Protein AF-A0A2M7AXW1-F1 (afdb_monomer_lite)

pLDDT: mean 91.99, std 7.92, range [49.84, 98.56]

Sequence (110 aa):
ASAMIIFWQGTAFYHQGASSQKYSRISASYLLQWEAIKEAKKRDCQIYNFWGIAPPNSKSSHRFMGVTLFKTGFGGAMKELVLTQDYPITLKYWLNFIVELVRSKTRHLG

Foldseek 3Di:
DDFDWDDDDLEIEGDDDDDDPPCVVDVVVLVRVVVVVVVSVVVNRPYYHDDDADDPPDDCPPPRNVVNCSVCVVPDDDDDDDDDDDDDPDPVVVVVVVVVVVVCVVVVVD

InterPro domains:
  IPR003447 FemABX peptidyl transferase [PF02388] (1-95)
  IPR003447 FemABX peptidyl transferase [PS51191] (1-100)
  IPR016181 Acyl-CoA N-acyltransferase [SSF55729] (1-87)
  IPR050644 Peptidoglycan Glycine Bridge Synthesis [PTHR36174] (1-96)

Structure (mmCIF, N/CA/C/O backbone):
data_AF-A0A2M7AXW1-F1
#
_entry.id   AF-A0A2M7AXW1-F1
#
loop_
_atom_site.group_PDB
_atom_site.id
_atom_site.type_symbol
_atom_site.label_atom_id
_atom_site.label_alt_id
_atom_site.label_comp_id
_atom_site.label_asym_id
_atom_site.label_entity_id
_atom_site.label_seq_id
_atom_site.pdbx_PDB_ins_code
_atom_site.Cartn_x
_atom_site.Cartn_y
_atom_site.Cartn_z
_atom_site.occupancy
_atom_site.B_iso_or_equiv
_atom_site.auth_seq_id
_atom_site.auth_comp_id
_atom_site.auth_asym_id
_atom_site.auth_atom_id
_atom_site.pdbx_PDB_model_num
ATOM 1 N N . ALA A 1 1 ? -7.132 13.033 8.674 1.00 91.44 1 ALA A N 1
ATOM 2 C CA . ALA A 1 1 ? -6.531 12.083 7.716 1.00 91.44 1 ALA A CA 1
ATOM 3 C C . ALA A 1 1 ? -7.589 11.744 6.679 1.00 91.44 1 ALA A C 1
ATOM 5 O O . ALA A 1 1 ? -8.765 11.839 7.004 1.00 91.44 1 ALA A O 1
ATOM 6 N N . SER A 1 2 ? -7.191 11.387 5.466 1.00 95.69 2 SER A N 1
ATOM 7 C CA . SER A 1 2 ? -8.080 10.952 4.387 1.00 95.69 2 SER A CA 1
ATOM 8 C C . SER A 1 2 ? -7.429 9.807 3.613 1.00 95.69 2 SER A C 1
ATOM 10 O O . SER A 1 2 ? -6.207 9.648 3.642 1.00 95.69 2 SER A O 1
ATOM 12 N N . ALA A 1 3 ? -8.247 8.978 2.968 1.00 96.88 3 ALA A N 1
ATOM 13 C CA . ALA A 1 3 ? -7.792 7.850 2.167 1.00 96.88 3 ALA A CA 1
ATOM 14 C C . ALA A 1 3 ? -8.749 7.606 1.001 1.00 96.88 3 ALA A C 1
ATOM 16 O O . ALA A 1 3 ? -9.954 7.806 1.135 1.00 96.88 3 ALA A O 1
ATOM 17 N N . MET A 1 4 ? -8.199 7.145 -0.119 1.00 98.00 4 MET A N 1
ATOM 18 C CA . MET A 1 4 ? -8.951 6.639 -1.258 1.00 98.00 4 MET A CA 1
ATOM 19 C C . MET A 1 4 ? -8.830 5.119 -1.288 1.00 98.00 4 MET A C 1
ATOM 21 O O . MET A 1 4 ? -7.729 4.579 -1.436 1.00 98.00 4 MET A O 1
ATOM 25 N N . ILE A 1 5 ? -9.973 4.450 -1.139 1.00 98.44 5 ILE A N 1
ATOM 26 C CA . ILE A 1 5 ? -10.094 2.994 -1.174 1.00 98.44 5 ILE A CA 1
ATOM 27 C C . ILE A 1 5 ? -10.844 2.606 -2.442 1.00 98.44 5 ILE A C 1
ATOM 29 O O . ILE A 1 5 ? -11.940 3.106 -2.691 1.00 98.44 5 ILE A O 1
ATOM 33 N N . ILE A 1 6 ? -10.254 1.720 -3.240 1.00 98.31 6 ILE A N 1
ATOM 34 C CA . ILE A 1 6 ? -10.887 1.180 -4.446 1.00 98.31 6 ILE A CA 1
ATOM 35 C C . ILE A 1 6 ? -11.429 -0.204 -4.106 1.00 98.31 6 ILE A C 1
ATOM 37 O O . ILE A 1 6 ? -10.681 -1.046 -3.620 1.00 98.31 6 ILE A O 1
ATOM 41 N N . PHE A 1 7 ? -12.711 -0.449 -4.362 1.00 98.38 7 PHE A N 1
ATOM 42 C CA . PHE A 1 7 ? -13.330 -1.760 -4.167 1.00 98.38 7 PHE A CA 1
ATOM 43 C C . PHE A 1 7 ? -13.507 -2.436 -5.520 1.00 98.38 7 PHE A C 1
ATOM 45 O O . PHE A 1 7 ? -14.183 -1.894 -6.394 1.00 98.38 7 PHE A O 1
ATOM 52 N N . TRP A 1 8 ? -12.895 -3.602 -5.704 1.00 98.06 8 TRP A N 1
ATOM 53 C CA . TRP A 1 8 ? -12.966 -4.338 -6.962 1.00 98.06 8 TRP A CA 1
ATOM 54 C C . TRP A 1 8 ? -12.701 -5.829 -6.749 1.00 98.06 8 TRP A C 1
ATOM 56 O O . TRP A 1 8 ? -11.790 -6.191 -6.008 1.00 98.06 8 TRP A O 1
ATOM 66 N N . GLN A 1 9 ? -13.509 -6.685 -7.387 1.00 97.38 9 GLN A N 1
ATOM 67 C CA . GLN A 1 9 ? -13.426 -8.154 -7.301 1.00 97.38 9 GLN A CA 1
ATOM 68 C C . GLN A 1 9 ? -13.202 -8.690 -5.872 1.00 97.38 9 GLN A C 1
ATOM 70 O O . GLN A 1 9 ? -12.241 -9.406 -5.598 1.00 97.38 9 GLN A O 1
ATOM 75 N N . GLY A 1 10 ? -14.062 -8.292 -4.927 1.00 97.69 10 GLY A N 1
ATOM 76 C CA . GLY A 1 10 ? -13.983 -8.762 -3.536 1.00 97.69 10 GLY A CA 1
ATOM 77 C C . GLY A 1 10 ? -12.721 -8.315 -2.783 1.00 97.69 10 GLY A C 1
ATOM 78 O O . GLY A 1 10 ? -12.382 -8.897 -1.753 1.00 97.69 10 GLY A O 1
ATOM 79 N N . THR A 1 11 ? -12.016 -7.298 -3.286 1.00 98.25 11 THR A N 1
ATOM 80 C CA . THR A 1 11 ? -10.811 -6.733 -2.674 1.00 98.25 11 THR A CA 1
ATOM 81 C C . THR A 1 11 ? -10.961 -5.228 -2.483 1.00 98.25 11 THR A C 1
ATOM 83 O O . THR A 1 11 ? -11.394 -4.510 -3.385 1.00 98.25 11 THR A O 1
ATOM 86 N N . ALA A 1 12 ? -10.557 -4.737 -1.314 1.00 98.56 12 ALA A N 1
ATOM 87 C CA . ALA A 1 12 ? -10.401 -3.317 -1.035 1.00 98.56 12 ALA A CA 1
ATOM 88 C C . ALA A 1 12 ? -8.925 -2.925 -1.161 1.00 98.56 12 ALA A C 1
ATOM 90 O O . ALA A 1 12 ? -8.069 -3.492 -0.488 1.00 98.56 12 ALA A O 1
ATOM 91 N N . PHE A 1 13 ? -8.611 -1.954 -2.011 1.00 98.25 13 PHE A N 1
ATOM 92 C CA . PHE A 1 13 ? -7.253 -1.489 -2.273 1.00 98.25 13 PHE A CA 1
ATOM 93 C C . PHE A 1 13 ? -7.033 -0.118 -1.635 1.00 98.25 13 PHE A C 1
ATOM 95 O O . PHE A 1 13 ? -7.647 0.866 -2.050 1.00 98.25 13 PHE A O 1
ATOM 102 N N . TYR A 1 14 ? -6.118 -0.038 -0.666 1.00 97.81 14 TYR A N 1
ATOM 103 C CA . TYR A 1 14 ? -5.658 1.229 -0.099 1.00 97.81 14 TYR A CA 1
ATOM 104 C C . TYR A 1 14 ? -4.739 1.942 -1.098 1.00 97.81 14 TYR A C 1
ATOM 106 O O . TYR A 1 14 ? -3.534 1.700 -1.137 1.00 97.81 14 TYR A O 1
ATOM 114 N N . HIS A 1 15 ? -5.329 2.784 -1.947 1.00 96.12 15 HIS A N 1
ATOM 115 C CA . HIS A 1 15 ? -4.637 3.355 -3.099 1.00 96.12 15 HIS A CA 1
ATOM 116 C C . HIS A 1 15 ? -3.854 4.624 -2.744 1.00 96.12 15 HIS A C 1
ATOM 118 O O . HIS A 1 15 ? -2.687 4.759 -3.102 1.00 96.12 15 HIS A O 1
ATOM 124 N N . GLN A 1 16 ? -4.484 5.556 -2.027 1.00 95.38 16 GLN A N 1
ATOM 125 C CA . GLN A 1 16 ? -3.860 6.809 -1.596 1.00 95.38 16 GLN A CA 1
ATOM 126 C C . GLN A 1 16 ? -4.293 7.160 -0.178 1.00 95.38 16 GLN A C 1
ATOM 128 O O . GLN A 1 16 ? -5.413 6.859 0.233 1.00 95.38 16 GLN A O 1
ATOM 133 N N . GLY A 1 17 ? -3.421 7.843 0.559 1.00 93.31 17 GLY A N 1
ATOM 134 C CA . GLY A 1 17 ? -3.739 8.372 1.877 1.00 93.31 17 GLY A CA 1
ATOM 135 C C . GLY A 1 17 ? -2.941 9.622 2.197 1.00 93.31 17 GLY A C 1
ATOM 136 O O . GLY A 1 17 ? -1.809 9.789 1.746 1.00 93.31 17 GLY A O 1
ATOM 137 N N . ALA A 1 18 ? -3.550 10.502 2.983 1.00 92.62 18 ALA A N 1
ATOM 138 C CA . ALA A 1 18 ? -2.955 11.749 3.42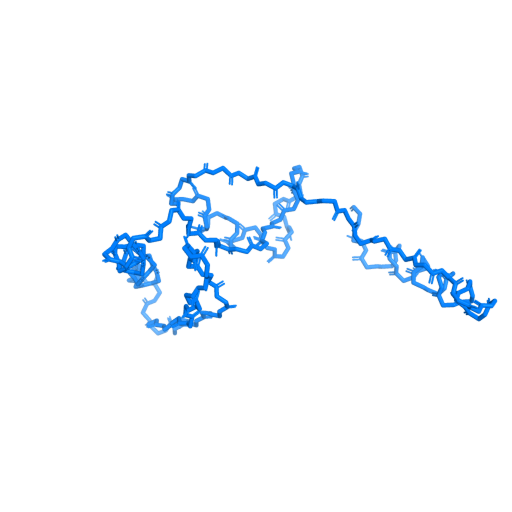6 1.00 92.62 18 ALA A CA 1
ATOM 139 C C . ALA A 1 18 ? -3.302 12.023 4.892 1.00 92.62 18 ALA A C 1
ATOM 141 O O . ALA A 1 18 ? -4.395 11.734 5.387 1.00 92.62 18 ALA A O 1
ATOM 142 N N . SER A 1 19 ? -2.370 12.639 5.608 1.00 91.31 19 SER A N 1
ATOM 143 C CA . SER A 1 19 ? -2.568 13.067 6.990 1.00 91.31 19 SER A CA 1
ATOM 144 C C . SER A 1 19 ? -1.904 14.414 7.222 1.00 91.31 19 SER A C 1
ATOM 146 O O . SER A 1 19 ? -0.792 14.647 6.760 1.00 91.31 19 SER A O 1
ATOM 148 N N . SER A 1 20 ? -2.579 15.292 7.962 1.00 89.75 20 SER A N 1
ATOM 149 C CA . SER A 1 20 ? -1.991 16.554 8.408 1.00 89.75 20 SER A CA 1
ATOM 150 C C . SER A 1 20 ? -1.082 16.317 9.613 1.00 89.75 20 SER A C 1
ATOM 152 O O . SER A 1 20 ? -1.435 15.553 10.511 1.00 89.75 20 SER A O 1
ATOM 154 N N . GLN A 1 21 ? 0.051 17.018 9.664 1.00 85.69 21 GLN A N 1
ATOM 155 C CA . GLN A 1 21 ? 0.968 16.991 10.810 1.00 85.69 21 GLN A CA 1
ATOM 156 C C . GLN A 1 21 ? 0.495 17.869 11.981 1.00 85.69 21 GLN A C 1
ATOM 158 O O . GLN A 1 21 ? 1.040 17.757 13.076 1.00 85.69 21 GLN A O 1
ATOM 163 N N . LYS A 1 22 ? -0.546 18.698 11.786 1.00 86.00 22 LYS A N 1
ATOM 164 C CA . LYS A 1 22 ? -1.068 19.641 12.795 1.00 86.00 22 LYS A CA 1
ATOM 165 C C . LYS A 1 22 ? -1.448 18.964 14.121 1.00 86.00 22 LYS A C 1
ATOM 167 O O . LYS A 1 22 ? -1.343 19.585 15.171 1.00 86.00 22 LYS A O 1
ATOM 172 N N . TYR A 1 23 ? -1.855 17.694 14.073 1.00 84.50 23 TYR A N 1
ATOM 173 C CA . TYR A 1 23 ? -2.236 16.899 15.244 1.00 84.50 23 TYR A CA 1
ATOM 174 C C . TYR A 1 23 ? -1.571 15.516 15.225 1.00 84.50 23 TYR A C 1
ATOM 176 O O . TYR A 1 23 ? -2.244 14.491 15.281 1.00 84.50 23 TYR A O 1
ATOM 184 N N . SER A 1 24 ? -0.240 15.478 15.135 1.00 78.69 24 SER A N 1
ATOM 185 C CA . SER A 1 24 ? 0.545 14.236 15.012 1.00 78.69 24 SER A CA 1
ATOM 186 C C . SER A 1 24 ? 0.379 13.237 16.166 1.00 78.69 24 SER A C 1
ATOM 188 O O . SER A 1 24 ? 0.601 12.046 15.972 1.00 78.69 24 SER A O 1
ATOM 190 N N . ARG A 1 25 ? -0.037 13.696 17.355 1.00 82.56 25 ARG A N 1
ATOM 191 C CA . ARG A 1 25 ? -0.318 12.831 18.518 1.00 82.56 25 ARG A CA 1
ATOM 192 C C . ARG A 1 25 ? -1.618 12.037 18.389 1.00 82.56 25 ARG A C 1
ATOM 194 O O . ARG A 1 25 ? -1.823 11.081 19.127 1.00 82.56 25 ARG A O 1
ATOM 201 N N . ILE A 1 26 ? -2.506 12.445 17.484 1.00 85.81 26 ILE A N 1
ATOM 202 C CA . ILE A 1 26 ? -3.757 11.742 17.228 1.00 85.81 26 ILE A CA 1
ATOM 203 C C . ILE A 1 26 ? -3.482 10.698 16.150 1.00 85.81 26 ILE A C 1
ATOM 205 O O . ILE A 1 26 ? -3.161 11.041 15.011 1.00 85.81 26 ILE A O 1
ATOM 209 N N . SER A 1 27 ? -3.690 9.424 16.475 1.00 86.94 27 SER A N 1
ATOM 210 C CA . SER A 1 27 ? -3.572 8.297 15.540 1.00 86.94 27 SER A CA 1
ATOM 211 C C . SER A 1 27 ? -4.729 8.239 14.526 1.00 86.94 27 SER A C 1
ATOM 213 O O . SER A 1 27 ? -5.296 7.181 14.262 1.00 86.94 27 SER A O 1
ATOM 215 N N . ALA A 1 28 ? -5.095 9.376 13.928 1.00 93.06 28 ALA A N 1
ATOM 216 C CA . ALA A 1 28 ? -6.230 9.504 13.015 1.00 93.06 28 ALA A CA 1
ATOM 217 C C . ALA A 1 28 ? -6.088 8.607 11.776 1.00 93.06 28 ALA A C 1
ATOM 219 O O . ALA A 1 28 ? -7.079 8.077 11.284 1.00 93.06 28 ALA A O 1
ATOM 220 N N . SER A 1 29 ? -4.861 8.406 11.283 1.00 93.94 29 SER A N 1
ATOM 221 C CA . SER A 1 29 ? -4.595 7.494 10.165 1.00 93.94 29 SER A CA 1
ATOM 222 C C . SER A 1 29 ? -4.876 6.036 10.531 1.00 93.94 29 SER A C 1
ATOM 224 O O . SER A 1 29 ? -5.359 5.292 9.681 1.00 93.94 29 SER A O 1
ATOM 226 N N . TYR A 1 30 ? -4.628 5.637 11.785 1.00 94.56 30 TYR A N 1
ATOM 227 C CA . TYR A 1 30 ? -4.930 4.281 12.241 1.00 94.56 30 TYR A CA 1
ATOM 228 C C . TYR A 1 30 ? -6.436 4.042 12.316 1.00 94.56 30 TYR A C 1
ATOM 230 O O . TYR A 1 30 ? -6.929 3.063 11.761 1.00 94.56 30 TYR A O 1
ATOM 238 N N . LEU A 1 31 ? -7.167 4.978 12.931 1.00 95.38 31 LEU A N 1
ATOM 239 C CA . LEU A 1 31 ? -8.627 4.921 13.000 1.00 95.38 31 LEU A CA 1
ATOM 240 C C . LEU A 1 31 ? -9.246 4.870 11.598 1.00 95.38 31 LEU A C 1
ATOM 242 O O . LEU A 1 31 ? -10.083 4.019 11.327 1.00 95.38 31 LEU A O 1
ATOM 246 N N . LEU A 1 32 ? -8.787 5.735 10.690 1.00 96.75 32 LEU A N 1
ATOM 247 C CA . LEU A 1 32 ? -9.275 5.778 9.314 1.00 96.75 32 LEU A CA 1
ATOM 248 C C . LEU A 1 32 ? -9.119 4.430 8.594 1.00 96.75 32 LEU A C 1
ATOM 250 O O . LEU A 1 32 ? -10.054 3.980 7.938 1.00 96.75 32 LEU A O 1
ATOM 254 N N . GLN A 1 33 ? -7.952 3.788 8.699 1.00 97.62 33 GLN A N 1
ATOM 255 C CA . GLN A 1 33 ? -7.738 2.485 8.063 1.00 97.62 33 GLN A CA 1
ATOM 256 C C . GLN A 1 33 ? -8.536 1.371 8.745 1.00 97.62 33 GLN A C 1
ATOM 258 O O . GLN A 1 33 ? -9.032 0.482 8.060 1.00 97.62 33 GLN A O 1
ATOM 263 N N . TRP A 1 34 ? -8.730 1.431 10.064 1.00 97.25 34 TRP A N 1
ATOM 264 C CA . TRP A 1 34 ? -9.595 0.483 10.763 1.00 97.25 34 TRP A CA 1
ATOM 265 C C . TRP A 1 34 ? -11.052 0.568 10.292 1.00 97.25 34 TRP A C 1
ATOM 267 O O . TRP A 1 34 ? -11.676 -0.454 10.006 1.00 97.25 34 TRP A O 1
ATOM 277 N N . GLU A 1 35 ? -11.584 1.782 10.140 1.00 98.12 35 GLU A N 1
ATOM 278 C CA . GLU A 1 35 ? -12.916 1.995 9.564 1.00 98.12 35 GLU A CA 1
ATOM 279 C C . GLU A 1 35 ? -12.993 1.503 8.112 1.00 98.12 35 GLU A C 1
ATOM 281 O O . GLU A 1 35 ? -13.957 0.836 7.743 1.00 98.12 35 GLU A O 1
ATOM 286 N N . ALA A 1 36 ? -11.954 1.739 7.305 1.00 98.31 36 ALA A N 1
ATOM 287 C CA . ALA A 1 36 ? -11.889 1.235 5.934 1.00 98.31 36 ALA A CA 1
ATOM 288 C C . ALA A 1 36 ? -11.887 -0.304 5.862 1.00 98.31 36 ALA A C 1
ATOM 290 O O . ALA A 1 36 ? -12.551 -0.876 4.997 1.00 98.31 36 ALA A O 1
ATOM 291 N N . ILE A 1 37 ? -11.197 -0.985 6.783 1.00 98.19 37 ILE A N 1
ATOM 292 C CA . ILE A 1 37 ? -11.217 -2.452 6.892 1.00 98.19 37 ILE A CA 1
ATOM 293 C C . ILE A 1 37 ? -12.620 -2.945 7.261 1.00 98.19 37 ILE A C 1
ATOM 295 O O . ILE A 1 37 ? -13.119 -3.892 6.652 1.00 98.19 37 ILE A O 1
ATOM 299 N N . LYS A 1 38 ? -13.288 -2.306 8.229 1.00 98.44 38 LYS A N 1
ATOM 300 C CA . LYS A 1 38 ? -14.670 -2.659 8.592 1.00 98.44 38 LYS A CA 1
ATOM 301 C C . LYS A 1 38 ? -15.635 -2.459 7.424 1.00 98.44 38 LYS A C 1
ATOM 303 O O . LYS A 1 38 ? -16.473 -3.323 7.182 1.00 98.44 38 LYS A O 1
ATOM 308 N N . GLU A 1 39 ? -15.488 -1.369 6.676 1.00 98.56 39 GLU A N 1
ATOM 309 C CA . GLU A 1 39 ? -16.288 -1.112 5.476 1.00 98.56 39 GLU A CA 1
ATOM 310 C C . GLU A 1 39 ? -16.018 -2.152 4.379 1.00 98.56 39 GLU A C 1
ATOM 312 O O . GLU A 1 39 ? -16.954 -2.632 3.746 1.00 98.56 39 GLU A O 1
ATOM 317 N N . ALA A 1 40 ? -14.764 -2.578 4.190 1.00 98.44 40 ALA A N 1
ATOM 318 C CA . ALA A 1 40 ? -14.432 -3.668 3.273 1.00 98.44 40 ALA A CA 1
ATOM 319 C C . ALA A 1 40 ? -15.129 -4.978 3.669 1.00 98.44 40 ALA A C 1
ATOM 321 O O . ALA A 1 40 ? -15.734 -5.627 2.818 1.00 98.44 40 ALA A O 1
ATOM 322 N N . LYS A 1 41 ? -15.124 -5.325 4.963 1.00 98.19 41 LYS A N 1
ATOM 323 C CA . LYS A 1 41 ? -15.846 -6.501 5.477 1.00 98.19 41 LYS A CA 1
ATOM 324 C C . LYS A 1 41 ? -17.355 -6.397 5.254 1.00 98.19 41 LYS A C 1
ATOM 326 O O . LYS A 1 41 ? -17.970 -7.380 4.875 1.00 98.19 41 LYS A O 1
ATOM 331 N N . LYS A 1 42 ? -17.947 -5.214 5.457 1.00 98.56 42 LYS A N 1
ATOM 332 C CA . LYS A 1 42 ? -19.377 -4.959 5.203 1.00 98.56 42 LYS A CA 1
ATOM 333 C C . LYS A 1 42 ? -19.757 -5.136 3.726 1.00 98.56 42 LYS A C 1
ATOM 335 O O . LYS A 1 42 ? -20.907 -5.425 3.425 1.00 98.56 42 LYS A O 1
ATOM 340 N N . ARG A 1 43 ? -18.799 -4.948 2.816 1.00 98.25 43 ARG A N 1
ATOM 341 C CA . ARG A 1 43 ? -18.944 -5.141 1.364 1.00 98.25 43 ARG A CA 1
ATOM 342 C C . ARG A 1 43 ? -18.535 -6.543 0.903 1.00 98.25 43 ARG A C 1
ATOM 344 O O . ARG A 1 43 ? -18.209 -6.713 -0.269 1.00 98.25 43 ARG A O 1
ATOM 351 N N . ASP A 1 44 ? -18.450 -7.500 1.825 1.00 98.12 44 ASP A N 1
ATOM 352 C CA . ASP A 1 44 ? -18.043 -8.888 1.576 1.00 98.12 44 ASP A CA 1
ATOM 353 C C . ASP A 1 44 ? -16.663 -9.042 0.909 1.00 98.12 44 ASP A C 1
ATOM 355 O O . ASP A 1 44 ? -16.354 -10.064 0.288 1.00 98.12 44 ASP A O 1
ATOM 359 N N . CYS A 1 45 ? -15.787 -8.038 1.054 1.00 98.44 45 CYS A N 1
ATOM 360 C CA . CYS A 1 45 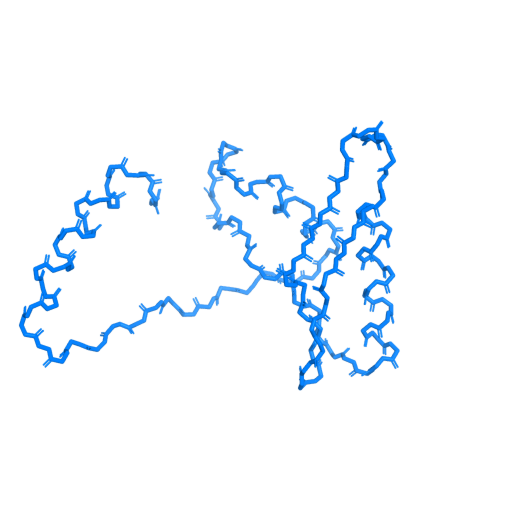? -14.415 -8.148 0.576 1.00 98.44 45 CYS A CA 1
ATOM 361 C C . CYS A 1 45 ? -13.642 -9.154 1.432 1.00 98.44 45 CYS A C 1
ATOM 363 O O . CYS A 1 45 ? -13.600 -9.051 2.658 1.00 98.44 45 CYS A O 1
ATOM 365 N N . GLN A 1 46 ? -12.968 -10.087 0.766 1.00 97.88 46 GLN A N 1
ATOM 366 C CA . GLN A 1 46 ? -12.137 -11.109 1.403 1.00 97.88 46 GLN A CA 1
ATOM 367 C C . GLN A 1 46 ? -10.712 -10.609 1.658 1.00 97.88 46 GLN A C 1
ATOM 369 O O . GLN A 1 46 ? -9.991 -11.154 2.491 1.00 97.88 46 GLN A O 1
ATOM 374 N N . ILE A 1 47 ? -10.293 -9.570 0.929 1.00 97.69 47 ILE A N 1
ATOM 375 C CA . ILE A 1 47 ? -8.929 -9.047 0.964 1.00 97.69 47 ILE A CA 1
ATOM 376 C C . ILE A 1 47 ? -8.964 -7.535 1.183 1.00 97.69 47 ILE A C 1
ATOM 378 O O . ILE A 1 47 ? -9.668 -6.803 0.486 1.00 97.69 47 ILE A O 1
ATOM 382 N N . TYR A 1 48 ? -8.140 -7.063 2.117 1.00 98.25 48 TYR A N 1
ATOM 383 C CA . TYR A 1 48 ? -7.773 -5.656 2.244 1.00 98.25 48 TYR A CA 1
ATOM 384 C C . TYR A 1 48 ? -6.295 -5.499 1.877 1.00 98.25 48 TYR A C 1
ATOM 386 O O . TYR A 1 48 ? -5.407 -5.970 2.586 1.00 98.25 48 TYR A O 1
ATOM 394 N N . ASN A 1 49 ? -6.025 -4.880 0.733 1.00 97.38 49 ASN A N 1
ATOM 395 C CA . ASN A 1 49 ? -4.698 -4.759 0.152 1.00 97.38 49 ASN A CA 1
ATOM 396 C C . ASN A 1 49 ? -4.085 -3.390 0.476 1.00 97.38 49 ASN A C 1
ATOM 398 O O . ASN A 1 49 ? -4.477 -2.361 -0.081 1.00 97.38 49 ASN A O 1
ATOM 402 N N . PHE A 1 50 ? -3.077 -3.398 1.350 1.00 97.00 50 PHE A N 1
ATOM 403 C CA . PHE A 1 50 ? -2.315 -2.215 1.750 1.00 97.00 50 PHE A CA 1
ATOM 404 C C . PHE A 1 50 ? -1.272 -1.744 0.724 1.00 97.00 50 PHE A C 1
ATOM 406 O O . PHE A 1 50 ? -0.599 -0.745 0.983 1.00 97.00 50 PHE A O 1
ATOM 413 N N . TRP A 1 51 ? -1.125 -2.410 -0.424 1.00 93.69 51 TRP A N 1
ATOM 414 C CA . TRP A 1 51 ? -0.082 -2.154 -1.423 1.00 93.69 51 TRP A CA 1
ATOM 415 C C . TRP A 1 51 ? 1.344 -2.366 -0.881 1.00 93.69 51 TRP A C 1
ATOM 417 O O . TRP A 1 51 ? 1.555 -3.011 0.143 1.00 93.69 51 TRP A O 1
ATOM 427 N N . GLY A 1 52 ? 2.344 -1.846 -1.594 1.00 92.88 52 GLY A N 1
ATOM 428 C CA . GLY A 1 52 ? 3.758 -2.076 -1.319 1.00 92.88 52 GLY A CA 1
ATOM 429 C C . GLY A 1 52 ? 4.234 -1.595 0.054 1.00 92.88 52 GLY A C 1
ATOM 430 O O . GLY A 1 52 ? 3.792 -0.569 0.589 1.00 92.88 52 GLY A O 1
ATOM 431 N N . ILE A 1 53 ? 5.190 -2.347 0.580 1.00 94.56 53 ILE A N 1
ATOM 432 C CA . ILE A 1 53 ? 5.987 -2.069 1.775 1.00 94.56 53 ILE A CA 1
ATOM 433 C C . ILE A 1 53 ? 7.474 -2.123 1.398 1.00 94.56 53 ILE A C 1
ATOM 435 O O . ILE A 1 53 ? 7.817 -2.393 0.247 1.00 94.56 53 ILE A O 1
ATOM 439 N N . ALA A 1 54 ? 8.365 -1.830 2.343 1.00 93.50 54 ALA A N 1
ATOM 440 C CA . ALA A 1 54 ? 9.792 -2.059 2.154 1.00 93.50 54 ALA A CA 1
ATOM 441 C C . ALA A 1 54 ? 10.078 -3.566 1.957 1.00 93.50 54 ALA A C 1
ATOM 443 O O . ALA A 1 54 ? 9.414 -4.380 2.605 1.00 93.50 54 ALA A O 1
ATOM 444 N N . PRO A 1 55 ? 11.055 -3.943 1.108 1.00 89.31 55 PRO A N 1
ATOM 445 C CA . PRO A 1 55 ? 11.481 -5.333 0.963 1.00 89.31 55 PRO A CA 1
ATOM 446 C C . PRO A 1 55 ? 11.878 -5.984 2.300 1.00 89.31 55 PRO A C 1
ATOM 448 O O . PRO A 1 55 ? 12.414 -5.287 3.177 1.00 89.31 55 PRO A O 1
ATOM 451 N N . PRO A 1 56 ? 11.691 -7.309 2.454 1.00 80.81 56 PRO A N 1
ATOM 452 C CA . PRO A 1 56 ? 12.232 -8.053 3.589 1.00 80.81 56 PRO A CA 1
ATOM 453 C C . PRO A 1 56 ? 13.743 -7.799 3.716 1.00 80.81 56 PRO A C 1
ATOM 455 O O . PRO A 1 56 ? 14.449 -7.776 2.714 1.00 80.81 56 PRO A O 1
ATOM 458 N N . ASN A 1 57 ? 14.245 -7.590 4.937 1.00 84.25 57 ASN A N 1
ATOM 459 C CA . ASN A 1 57 ? 15.656 -7.265 5.235 1.00 84.25 57 ASN A CA 1
ATOM 460 C C . ASN A 1 57 ? 16.147 -5.870 4.801 1.00 84.25 57 ASN A C 1
ATOM 462 O O . ASN A 1 57 ? 17.348 -5.597 4.843 1.00 84.25 57 ASN A O 1
ATOM 466 N N . SER A 1 58 ? 15.246 -4.954 4.440 1.00 86.38 58 SER A N 1
ATOM 467 C CA . SER A 1 58 ? 15.619 -3.553 4.217 1.00 86.38 58 SER A CA 1
ATOM 468 C C . SER A 1 58 ? 16.239 -2.919 5.467 1.00 86.38 58 SER A C 1
ATOM 470 O O . SER A 1 58 ? 15.795 -3.153 6.592 1.00 86.38 58 SER A O 1
ATOM 472 N N . LYS A 1 59 ? 17.229 -2.041 5.269 1.00 86.62 59 LYS A N 1
ATOM 473 C CA . LYS A 1 59 ? 17.798 -1.225 6.354 1.00 86.62 59 LYS A CA 1
ATOM 474 C C . LYS A 1 59 ? 16.715 -0.348 6.991 1.00 86.62 59 LYS A C 1
ATOM 476 O O . LYS A 1 59 ? 15.807 0.123 6.307 1.00 86.62 59 LYS A O 1
ATOM 481 N N . SER A 1 60 ? 16.866 -0.032 8.276 1.00 85.88 60 SER A N 1
ATOM 482 C CA . SER A 1 60 ? 15.960 0.878 9.001 1.00 85.88 60 SER A CA 1
ATOM 483 C C . SER A 1 60 ? 15.857 2.274 8.369 1.00 85.88 60 SER A C 1
ATOM 485 O O . SER A 1 60 ? 14.842 2.949 8.524 1.00 85.88 60 SER A O 1
ATOM 487 N N . SER A 1 61 ? 16.874 2.690 7.610 1.00 88.31 61 SER A N 1
ATOM 488 C CA . SER A 1 61 ? 16.896 3.935 6.839 1.00 88.31 61 SER A CA 1
ATOM 489 C C . SER A 1 61 ? 16.091 3.887 5.533 1.00 88.31 61 SER A C 1
ATOM 491 O O 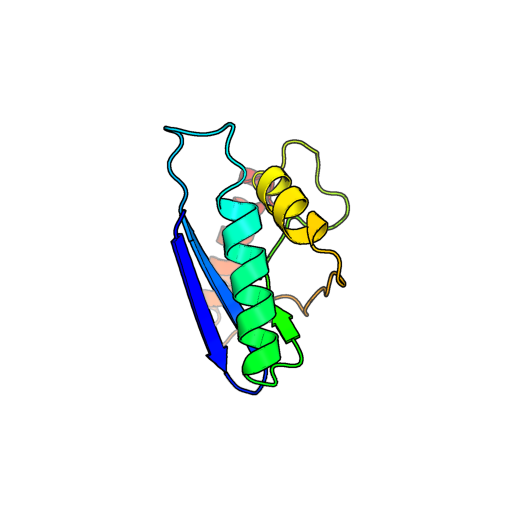. SER A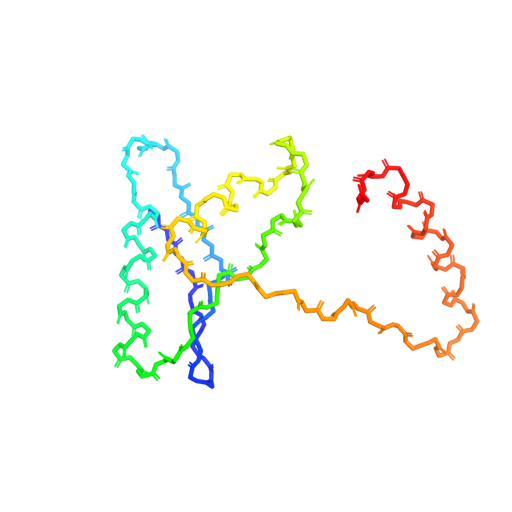 1 61 ? 16.004 4.898 4.836 1.00 88.31 61 SER A O 1
ATOM 493 N N . HIS A 1 62 ? 15.504 2.743 5.165 1.00 88.62 62 HIS A N 1
ATOM 494 C CA . HIS A 1 62 ? 14.747 2.623 3.926 1.00 88.62 62 HIS A CA 1
ATOM 495 C C . HIS A 1 62 ? 13.520 3.548 3.942 1.00 88.62 62 HIS A C 1
ATOM 497 O O . HIS A 1 62 ? 12.752 3.604 4.904 1.00 88.62 62 HIS A O 1
ATOM 503 N N . ARG A 1 63 ? 13.295 4.258 2.831 1.00 90.00 63 ARG A N 1
ATOM 504 C CA . ARG A 1 63 ? 12.285 5.328 2.726 1.00 90.00 63 ARG A CA 1
ATOM 505 C C . ARG A 1 63 ? 10.851 4.904 3.062 1.00 90.00 63 ARG A C 1
ATOM 507 O O . ARG A 1 63 ? 10.019 5.749 3.376 1.00 90.00 63 ARG A O 1
ATOM 514 N N . PHE A 1 64 ? 10.550 3.610 2.965 1.00 92.12 64 PHE A N 1
ATOM 515 C CA . PHE A 1 64 ? 9.231 3.053 3.270 1.00 92.12 64 PHE A CA 1
ATOM 516 C C . PHE A 1 64 ? 9.127 2.401 4.649 1.00 92.12 64 PHE A C 1
ATOM 518 O O . PHE A 1 64 ? 8.074 1.845 4.943 1.00 92.12 64 PHE A O 1
ATOM 525 N N . MET A 1 65 ? 10.136 2.478 5.523 1.00 92.75 65 MET A N 1
ATOM 526 C CA . MET A 1 65 ? 10.074 1.818 6.838 1.00 92.75 65 MET A CA 1
ATOM 527 C C . MET A 1 65 ? 8.920 2.312 7.710 1.00 92.75 65 MET A C 1
ATOM 529 O O . MET A 1 65 ? 8.183 1.495 8.254 1.00 92.75 65 MET A O 1
ATOM 533 N N . GLY A 1 66 ? 8.688 3.626 7.784 1.00 92.31 66 GLY A N 1
ATOM 534 C CA . GLY A 1 66 ? 7.571 4.173 8.566 1.00 92.31 66 GLY A CA 1
ATOM 535 C C . GLY A 1 66 ? 6.201 3.721 8.045 1.00 92.31 66 GLY A C 1
ATOM 536 O O . GLY A 1 66 ? 5.332 3.326 8.817 1.00 92.31 66 GLY A O 1
ATOM 537 N N . VAL A 1 67 ? 6.027 3.709 6.719 1.00 92.88 67 VAL A N 1
ATOM 538 C CA . VAL A 1 67 ? 4.795 3.223 6.076 1.00 92.88 67 VAL A CA 1
ATOM 539 C C . VAL A 1 67 ? 4.651 1.706 6.226 1.00 92.88 67 VAL A C 1
ATOM 541 O O . VAL A 1 67 ? 3.538 1.214 6.378 1.00 92.88 67 VAL A O 1
ATOM 544 N N . THR A 1 68 ? 5.761 0.968 6.218 1.00 95.12 68 THR A N 1
ATOM 545 C CA . THR A 1 68 ? 5.782 -0.482 6.445 1.00 95.12 68 THR A CA 1
ATOM 546 C C . THR A 1 68 ? 5.298 -0.795 7.847 1.00 95.12 68 THR A C 1
ATOM 548 O O . THR A 1 68 ? 4.334 -1.535 7.973 1.00 95.12 68 THR A O 1
ATOM 551 N N . LEU A 1 69 ? 5.872 -0.152 8.870 1.00 93.62 69 LEU A N 1
ATOM 552 C CA . LEU A 1 69 ? 5.447 -0.300 10.264 1.00 93.62 69 LEU A CA 1
ATOM 553 C C . LEU A 1 69 ? 3.954 0.007 10.444 1.00 93.62 69 LEU A C 1
ATOM 555 O O . LEU A 1 69 ? 3.238 -0.744 11.098 1.00 93.62 69 LEU A O 1
ATOM 559 N N . PHE A 1 70 ? 3.477 1.092 9.829 1.00 94.06 70 PHE A N 1
ATOM 560 C CA . PHE A 1 70 ? 2.061 1.456 9.852 1.00 94.06 70 PHE A CA 1
ATOM 561 C C . PHE A 1 70 ? 1.167 0.358 9.261 1.00 94.06 70 PHE A C 1
ATOM 563 O O . PHE A 1 70 ? 0.172 -0.016 9.873 1.00 94.06 70 PHE A O 1
ATOM 570 N N . LYS A 1 71 ? 1.515 -0.161 8.078 1.00 95.56 71 LYS A N 1
ATOM 571 C CA . LYS A 1 71 ? 0.713 -1.163 7.361 1.00 95.56 71 LYS A CA 1
ATOM 572 C C . LYS A 1 71 ? 0.746 -2.524 8.054 1.00 95.56 71 LYS A C 1
ATOM 574 O O . LYS A 1 71 ? -0.299 -3.144 8.213 1.00 95.56 71 LYS A O 1
ATOM 579 N N . THR A 1 72 ? 1.921 -2.977 8.493 1.00 94.62 72 THR A N 1
ATOM 580 C CA . THR A 1 72 ? 2.076 -4.278 9.160 1.00 94.62 72 THR A CA 1
ATOM 581 C C . THR A 1 72 ? 1.473 -4.296 10.562 1.00 94.62 72 THR A C 1
ATOM 583 O O . THR A 1 72 ? 1.081 -5.359 11.034 1.00 94.62 72 THR A O 1
ATOM 586 N N . GLY A 1 73 ? 1.311 -3.134 11.208 1.00 94.88 73 GLY A N 1
ATOM 587 C CA . GLY A 1 73 ? 0.627 -3.011 12.499 1.00 94.88 73 GLY A CA 1
ATOM 588 C C . GLY A 1 73 ? -0.844 -3.455 12.493 1.00 94.88 73 GLY A C 1
ATOM 589 O O . GLY A 1 73 ? -1.382 -3.766 13.551 1.00 94.88 73 GLY A O 1
ATOM 590 N N . PHE A 1 74 ? -1.491 -3.539 11.323 1.00 95.44 74 PHE A N 1
ATOM 591 C CA . PHE A 1 74 ? -2.848 -4.089 11.176 1.00 95.44 74 PHE A CA 1
ATOM 592 C C . PHE A 1 74 ? -2.882 -5.623 11.064 1.00 95.44 74 PHE A C 1
ATOM 594 O O . PHE A 1 74 ? -3.962 -6.206 10.965 1.00 95.44 74 PHE A O 1
ATOM 601 N N . GLY A 1 75 ? -1.720 -6.281 11.076 1.00 93.31 75 GLY A N 1
ATOM 602 C CA . GLY A 1 75 ? -1.584 -7.720 10.873 1.00 93.31 75 GLY A CA 1
ATOM 603 C C . GLY A 1 75 ? -1.643 -8.125 9.397 1.00 93.31 75 GLY A C 1
ATOM 604 O O . GLY A 1 75 ? -1.245 -7.373 8.508 1.00 93.31 75 GLY A O 1
ATOM 605 N N . GLY A 1 76 ? -2.129 -9.340 9.137 1.00 91.31 76 GLY A N 1
ATOM 606 C CA . GLY A 1 76 ? -2.175 -9.929 7.797 1.00 91.31 76 GLY A CA 1
ATOM 607 C C . GLY A 1 76 ? -0.863 -10.604 7.385 1.00 91.31 76 GLY A C 1
ATOM 608 O O . GLY A 1 76 ? -0.037 -10.956 8.225 1.00 91.31 76 GLY A O 1
ATOM 609 N N . ALA A 1 77 ? -0.693 -10.815 6.079 1.00 93.38 77 ALA A N 1
ATOM 610 C CA . ALA A 1 77 ? 0.471 -11.484 5.505 1.00 93.38 77 ALA A CA 1
ATOM 611 C C . ALA A 1 77 ? 1.157 -10.600 4.459 1.00 93.38 77 ALA A C 1
ATOM 613 O O . ALA A 1 77 ? 0.502 -9.889 3.694 1.00 93.38 77 ALA A O 1
ATOM 614 N N . MET A 1 78 ? 2.486 -10.680 4.402 1.00 92.81 78 MET A N 1
ATOM 615 C CA . MET A 1 78 ? 3.278 -10.061 3.342 1.00 92.81 78 MET A CA 1
ATOM 616 C C . MET A 1 78 ? 3.319 -11.011 2.148 1.00 92.81 78 MET A C 1
ATOM 618 O O . MET A 1 78 ? 3.716 -12.166 2.290 1.00 92.81 78 MET A O 1
ATOM 622 N N . LYS A 1 79 ? 2.898 -10.531 0.977 1.00 92.06 79 LYS A N 1
ATOM 623 C CA . LYS A 1 79 ? 2.916 -11.312 -0.259 1.00 92.06 79 LYS A CA 1
ATOM 624 C C . LYS A 1 79 ? 3.896 -10.691 -1.238 1.00 92.06 79 LYS A C 1
ATOM 626 O O . LYS A 1 79 ? 3.665 -9.588 -1.730 1.00 92.06 79 LYS A O 1
ATOM 631 N N . GLU A 1 80 ? 4.971 -11.413 -1.513 1.00 90.81 80 GLU A N 1
ATOM 632 C CA . GLU A 1 80 ? 5.905 -11.060 -2.571 1.00 90.81 80 GLU A CA 1
ATOM 633 C C . GLU A 1 80 ? 5.316 -11.499 -3.913 1.00 90.81 80 GLU A C 1
ATOM 635 O O . GLU A 1 80 ? 4.891 -12.645 -4.086 1.00 90.81 80 GLU A O 1
ATOM 640 N N . LEU A 1 81 ? 5.192 -10.549 -4.835 1.00 90.56 81 LEU A N 1
ATOM 641 C CA . LEU A 1 81 ? 4.720 -10.812 -6.188 1.00 90.56 81 LEU A CA 1
ATOM 642 C C . LEU A 1 81 ? 5.919 -11.058 -7.094 1.00 90.56 81 LEU A C 1
ATOM 644 O O . LEU A 1 81 ? 7.022 -10.582 -6.829 1.00 90.56 81 LEU A O 1
ATOM 648 N N . VAL A 1 82 ? 5.678 -11.770 -8.192 1.00 93.75 82 VAL A N 1
ATOM 649 C CA . VAL A 1 82 ? 6.676 -11.913 -9.250 1.00 93.75 82 VAL A CA 1
ATOM 650 C C . VAL A 1 82 ? 7.076 -10.519 -9.728 1.00 93.75 82 VAL A C 1
ATOM 652 O O . VAL A 1 82 ? 6.218 -9.670 -9.988 1.00 93.75 82 VAL A O 1
ATOM 655 N N . LEU A 1 83 ? 8.385 -10.289 -9.801 1.00 90.06 83 LEU A N 1
ATOM 656 C CA . LEU A 1 83 ? 8.939 -9.033 -10.287 1.00 90.06 83 LEU A CA 1
ATOM 657 C C . LEU A 1 83 ? 8.534 -8.792 -11.743 1.00 90.06 83 LEU A C 1
ATOM 659 O O . LEU A 1 83 ? 8.214 -9.725 -12.480 1.00 90.06 83 LEU A O 1
ATOM 663 N N . THR A 1 84 ? 8.571 -7.527 -12.155 1.00 91.44 84 THR A N 1
ATOM 664 C CA . THR A 1 84 ? 8.277 -7.127 -13.532 1.00 91.44 84 THR A CA 1
ATOM 665 C C . THR A 1 84 ? 9.113 -7.937 -14.519 1.00 91.44 84 THR A C 1
ATOM 667 O O . THR A 1 84 ? 10.333 -8.028 -14.383 1.00 91.44 84 THR A O 1
ATOM 670 N N . GLN A 1 85 ? 8.441 -8.519 -15.509 1.00 93.56 85 GLN A N 1
ATOM 671 C CA . GLN A 1 85 ? 9.068 -9.252 -16.600 1.00 93.56 85 GLN A CA 1
ATOM 672 C C . GLN A 1 85 ? 8.968 -8.414 -17.868 1.00 93.56 85 GLN A C 1
ATOM 674 O O . GLN A 1 85 ? 7.872 -8.025 -18.272 1.00 93.56 85 GLN A O 1
ATOM 679 N N . ASP A 1 86 ? 10.109 -8.156 -18.495 1.00 93.88 86 ASP A N 1
ATOM 680 C CA . ASP A 1 86 ? 10.173 -7.391 -19.732 1.00 93.88 86 ASP A CA 1
ATOM 681 C C . ASP A 1 86 ? 10.244 -8.333 -20.938 1.00 93.88 86 ASP A C 1
ATOM 683 O O . ASP A 1 86 ? 11.062 -9.253 -20.978 1.00 93.88 86 ASP A O 1
ATOM 687 N N . TYR A 1 87 ? 9.413 -8.074 -21.950 1.00 94.88 87 TYR A N 1
ATOM 688 C CA . TYR A 1 87 ? 9.481 -8.753 -23.244 1.00 94.88 87 TYR A CA 1
ATOM 689 C C . TYR A 1 87 ? 10.121 -7.820 -24.288 1.00 94.88 87 TYR A C 1
ATOM 691 O O . TYR A 1 87 ? 9.481 -6.854 -24.719 1.00 94.88 87 TYR A O 1
ATOM 699 N N . PRO A 1 88 ? 11.387 -8.045 -24.690 1.00 94.81 88 PRO A N 1
ATOM 700 C CA . PRO A 1 88 ? 12.092 -7.140 -25.589 1.00 94.81 88 PRO A CA 1
ATOM 701 C C . PRO A 1 88 ? 11.580 -7.268 -27.029 1.00 94.81 88 PRO A C 1
ATOM 703 O O . PRO A 1 88 ? 11.884 -8.226 -27.731 1.00 94.81 88 PRO A O 1
ATOM 706 N N . ILE A 1 89 ? 10.840 -6.257 -27.491 1.00 95.88 89 ILE A N 1
ATOM 707 C CA . ILE A 1 89 ? 10.296 -6.204 -28.863 1.00 95.88 89 ILE A CA 1
ATOM 708 C C . ILE A 1 89 ? 11.336 -5.674 -29.868 1.00 95.88 89 ILE A C 1
ATOM 710 O O . ILE A 1 89 ? 11.311 -6.020 -31.046 1.00 95.88 89 ILE A O 1
ATOM 714 N N . THR A 1 90 ? 12.267 -4.819 -29.426 1.00 96.62 90 THR A N 1
ATOM 715 C CA . THR A 1 90 ? 13.288 -4.206 -30.295 1.00 96.62 90 THR A CA 1
ATOM 716 C C . THR A 1 90 ? 14.663 -4.221 -29.637 1.00 96.62 90 THR A C 1
ATOM 718 O O . THR A 1 90 ? 14.771 -4.144 -28.414 1.00 96.62 90 THR A O 1
ATOM 721 N N . LEU A 1 91 ? 15.732 -4.213 -30.442 1.00 93.38 91 LEU A N 1
ATOM 722 C CA . LEU A 1 91 ? 17.112 -4.152 -29.934 1.00 93.38 91 LEU A CA 1
ATOM 723 C C . LEU A 1 91 ? 17.407 -2.885 -29.111 1.00 93.38 91 LEU A C 1
ATOM 725 O O . LEU A 1 91 ? 18.288 -2.904 -28.255 1.00 93.38 91 LEU A O 1
ATOM 729 N N . LYS A 1 92 ? 16.640 -1.801 -29.306 1.00 95.25 92 LYS A N 1
ATOM 730 C CA . LYS A 1 92 ? 16.759 -0.562 -28.516 1.00 95.25 92 LYS A CA 1
ATOM 731 C C . LYS A 1 92 ? 16.471 -0.780 -27.026 1.00 95.25 92 LYS A C 1
ATOM 733 O O . LYS A 1 92 ? 16.969 -0.009 -26.209 1.00 95.25 92 LYS A O 1
ATOM 738 N N . TYR A 1 93 ? 15.715 -1.825 -26.668 1.00 95.31 93 TYR A N 1
ATOM 739 C CA . TYR A 1 93 ? 15.465 -2.196 -25.273 1.00 95.31 93 TYR A CA 1
ATOM 740 C C . TYR A 1 93 ? 16.774 -2.385 -24.500 1.00 95.31 93 TYR A C 1
ATOM 742 O O . TYR A 1 93 ? 16.909 -1.860 -23.400 1.00 95.31 93 TYR A O 1
ATOM 750 N N . TRP A 1 94 ? 17.770 -3.042 -25.100 1.00 95.44 94 TRP A N 1
ATOM 751 C CA . TRP A 1 94 ? 19.038 -3.333 -24.431 1.00 95.44 94 TRP A CA 1
ATOM 752 C C . TRP A 1 94 ? 19.840 -2.075 -24.089 1.00 95.44 94 TRP A C 1
ATOM 754 O O . TRP A 1 94 ? 20.484 -2.030 -23.044 1.00 95.44 94 TRP A O 1
ATOM 764 N N . LEU A 1 95 ? 19.742 -1.021 -24.908 1.00 96.00 95 LEU A N 1
ATOM 765 C CA . LEU A 1 95 ? 20.341 0.277 -24.585 1.00 96.00 95 LEU A CA 1
ATOM 766 C C . LEU A 1 95 ? 19.689 0.884 -23.334 1.00 96.00 95 LEU A C 1
ATOM 768 O O . LEU A 1 95 ? 20.394 1.310 -22.422 1.00 96.00 95 LEU A O 1
ATOM 772 N N . ASN A 1 96 ? 18.353 0.877 -23.258 1.00 93.94 96 ASN A N 1
ATOM 773 C CA . ASN A 1 96 ? 17.630 1.367 -22.081 1.00 93.94 96 ASN A CA 1
ATOM 774 C C . ASN A 1 96 ? 17.903 0.505 -20.839 1.00 93.94 96 ASN A C 1
ATOM 776 O O . ASN A 1 96 ? 18.103 1.029 -19.748 1.00 93.94 96 ASN A O 1
ATOM 780 N N . PHE A 1 97 ? 17.974 -0.815 -21.013 1.00 92.88 97 PHE A N 1
ATOM 781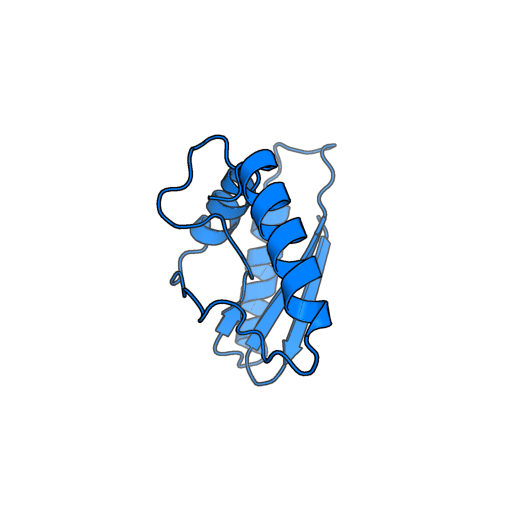 C CA . PHE A 1 97 ? 18.286 -1.754 -19.942 1.00 92.88 97 PHE A CA 1
ATOM 782 C C . PHE A 1 97 ? 19.661 -1.472 -19.327 1.00 92.88 97 PHE A C 1
ATOM 784 O O . PHE A 1 97 ? 19.781 -1.394 -18.107 1.00 92.88 97 PHE A O 1
ATOM 791 N N . ILE A 1 98 ? 20.687 -1.220 -20.149 1.00 94.25 98 ILE A N 1
ATOM 792 C CA . ILE A 1 98 ? 22.015 -0.820 -19.661 1.00 94.25 98 ILE A CA 1
ATOM 793 C C . ILE A 1 98 ? 21.940 0.507 -18.891 1.00 94.25 98 ILE A C 1
ATOM 795 O O . ILE A 1 98 ? 22.528 0.624 -17.815 1.00 94.25 98 ILE A O 1
ATOM 799 N N . VAL A 1 99 ? 21.191 1.495 -19.393 1.00 94.00 99 VAL A N 1
ATOM 800 C CA . VAL A 1 99 ? 21.006 2.784 -18.704 1.00 94.00 99 VAL A CA 1
ATOM 801 C C . VAL A 1 99 ? 20.340 2.602 -17.334 1.00 94.00 99 VAL A C 1
ATOM 803 O O . VAL A 1 99 ? 20.819 3.161 -16.344 1.00 94.00 99 VAL A O 1
ATOM 806 N N . GLU A 1 100 ? 19.272 1.808 -17.235 1.00 90.81 100 GLU A N 1
ATOM 807 C CA . GLU A 1 100 ? 18.602 1.540 -15.955 1.00 90.81 100 GLU A CA 1
ATOM 808 C C . GLU A 1 100 ? 19.463 0.686 -15.010 1.00 90.81 100 GLU A C 1
ATOM 810 O O . GLU A 1 100 ? 19.482 0.954 -13.809 1.00 90.81 100 GLU A O 1
ATOM 815 N N . LEU A 1 101 ? 20.262 -0.258 -15.525 1.00 88.88 101 LEU A N 1
ATOM 816 C CA . LEU A 1 101 ? 21.246 -1.006 -14.731 1.00 88.88 101 LEU A CA 1
ATOM 817 C C . LEU A 1 101 ? 22.320 -0.100 -14.117 1.00 88.88 101 LEU A C 1
ATOM 819 O O . LEU A 1 101 ? 22.734 -0.309 -12.977 1.00 88.88 101 LEU A O 1
ATOM 823 N N . VAL A 1 102 ? 22.792 0.907 -14.853 1.00 90.94 102 VAL A N 1
ATOM 824 C CA . VAL A 1 102 ? 23.742 1.889 -14.309 1.00 90.94 102 VAL A CA 1
ATOM 825 C C . VAL A 1 102 ? 23.051 2.754 -13.251 1.00 90.94 102 VAL A C 1
ATOM 827 O O . VAL A 1 102 ? 23.589 2.945 -12.160 1.00 90.94 102 VAL A O 1
ATOM 830 N N . ARG A 1 103 ? 21.826 3.222 -13.525 1.00 87.94 103 ARG A N 1
ATOM 831 C CA . ARG A 1 103 ? 21.048 4.060 -12.596 1.00 87.94 103 ARG A CA 1
ATOM 832 C C . ARG A 1 103 ? 20.668 3.340 -11.304 1.00 87.94 103 ARG A C 1
ATOM 834 O O . ARG A 1 103 ? 20.627 3.986 -10.254 1.00 87.94 103 ARG A O 1
ATOM 841 N N . SER A 1 104 ? 20.382 2.040 -11.352 1.00 82.56 104 SER A N 1
ATOM 842 C CA . SER A 1 104 ? 20.012 1.265 -10.163 1.00 82.56 104 SER A CA 1
ATOM 843 C C . SER A 1 104 ? 21.163 1.197 -9.156 1.00 82.56 104 SER A C 1
ATOM 845 O O . SER A 1 104 ? 20.933 1.382 -7.958 1.00 82.56 104 SER A O 1
ATOM 847 N N . LYS A 1 105 ? 22.408 1.069 -9.642 1.00 79.50 105 LYS A N 1
ATOM 848 C CA . LYS A 1 105 ? 23.626 1.117 -8.816 1.00 79.50 105 LYS A CA 1
ATOM 849 C C . LYS A 1 105 ? 23.807 2.472 -8.134 1.00 79.50 105 LYS A C 1
ATOM 851 O O . LYS A 1 105 ? 24.160 2.516 -6.960 1.00 79.50 105 LYS A O 1
ATOM 856 N N . THR A 1 106 ? 23.517 3.571 -8.832 1.00 78.00 106 THR A N 1
ATOM 857 C CA . THR A 1 106 ? 23.620 4.929 -8.270 1.00 78.00 106 THR A CA 1
ATOM 858 C C . THR A 1 106 ? 22.547 5.219 -7.218 1.00 78.00 106 THR A C 1
ATOM 860 O O . THR A 1 106 ? 22.791 5.974 -6.284 1.00 78.00 106 THR A O 1
ATOM 863 N N . ARG A 1 107 ? 21.345 4.642 -7.352 1.00 73.06 107 ARG A N 1
ATOM 864 C CA . ARG A 1 107 ? 20.212 4.916 -6.449 1.00 73.06 107 ARG A CA 1
ATOM 865 C C . ARG A 1 107 ? 20.139 3.996 -5.227 1.00 73.06 107 ARG A C 1
ATOM 867 O O . ARG A 1 107 ? 19.206 4.153 -4.444 1.00 73.06 107 ARG A O 1
ATOM 874 N N . HIS A 1 108 ? 21.084 3.065 -5.062 1.00 61.50 108 HIS A N 1
ATOM 875 C CA . HIS A 1 108 ? 21.085 2.077 -3.973 1.00 61.50 108 HIS A CA 1
ATOM 876 C C . HIS A 1 108 ? 19.727 1.364 -3.823 1.00 61.50 108 HIS A C 1
ATOM 878 O O . HIS A 1 108 ? 19.204 1.225 -2.722 1.00 61.50 108 HIS A O 1
ATOM 884 N N . LEU A 1 109 ? 19.124 0.972 -4.951 1.00 57.59 109 LEU A N 1
ATOM 885 C CA . LEU 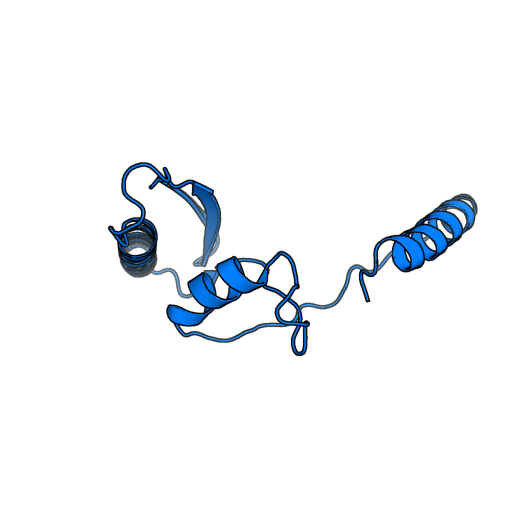A 1 109 ? 17.815 0.302 -4.996 1.00 57.59 109 LEU A CA 1
ATOM 886 C C . LEU A 1 109 ? 17.914 -1.227 -4.816 1.00 57.59 109 LEU A C 1
ATOM 888 O O . LEU A 1 109 ? 16.961 -1.929 -5.143 1.00 57.59 109 LEU A O 1
ATOM 892 N N . GLY A 1 110 ? 19.062 -1.724 -4.348 1.00 49.84 110 GLY A N 1
ATOM 893 C CA . GLY A 1 110 ? 19.339 -3.140 -4.089 1.00 49.84 110 GLY A CA 1
ATOM 894 C C . GLY A 1 110 ? 19.553 -3.422 -2.613 1.00 49.84 110 GLY A C 1
ATOM 895 O O . GLY A 1 110 ? 19.979 -2.488 -1.892 1.00 49.84 110 GLY A O 1
#

Organism: NCBI:txid1974809

Secondary structure (DSSP, 8-state):
-EEEEEEETTEEEEEEEE--GGGTTS-HHHHHHHHHHHHHHHTT-SEEE----PPTT--TT-TTHHHHHHHHTT-----PPPPP-----STHHHHHHHHHHHHHHHTT--

Radius of gyration: 18.1 Å; chains: 1; bounding box: 43×32×49 Å